Protein AF-A0A3D0ERF7-F1 (afdb_monomer)

Structure (mmCIF, N/CA/C/O backbone):
data_AF-A0A3D0ERF7-F1
#
_entry.id   AF-A0A3D0ERF7-F1
#
loop_
_atom_site.group_PDB
_atom_site.id
_atom_site.type_symbol
_atom_site.label_atom_id
_atom_site.label_alt_id
_atom_site.label_comp_id
_atom_site.label_asym_id
_atom_site.label_entity_id
_atom_site.label_seq_id
_atom_site.pdbx_PDB_ins_code
_atom_site.Cartn_x
_atom_site.Cartn_y
_atom_site.Cartn_z
_atom_site.occupancy
_atom_site.B_iso_or_equiv
_atom_site.auth_seq_id
_atom_site.auth_comp_id
_atom_site.auth_asym_id
_atom_site.auth_atom_id
_atom_site.pdbx_PDB_model_num
ATOM 1 N N . MET A 1 1 ? -52.903 36.420 23.998 1.00 48.91 1 MET A N 1
ATOM 2 C CA . MET A 1 1 ? -52.040 35.783 22.986 1.00 48.91 1 MET 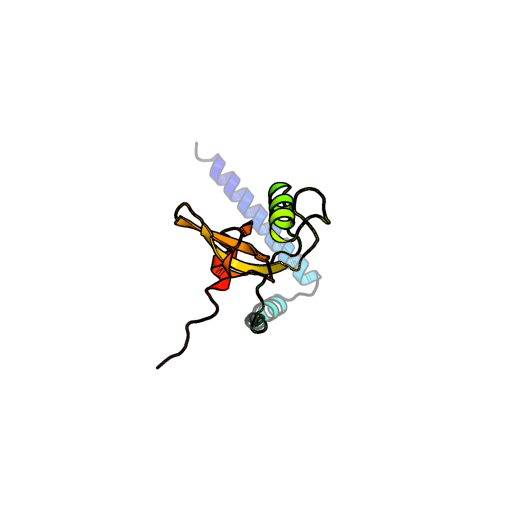A CA 1
ATOM 3 C C . MET A 1 1 ? -52.002 34.263 23.205 1.00 48.91 1 MET A C 1
ATOM 5 O O . MET A 1 1 ? -50.942 33.722 23.435 1.00 48.91 1 MET A O 1
ATOM 9 N N . PHE A 1 2 ? -53.165 33.587 23.217 1.00 51.34 2 PHE A N 1
ATOM 10 C CA . PHE A 1 2 ? -53.277 32.117 23.402 1.00 51.34 2 PHE A CA 1
ATOM 11 C C . PHE A 1 2 ? -54.508 31.516 22.685 1.00 51.34 2 PHE A C 1
ATOM 13 O O . PHE A 1 2 ? -54.888 30.381 22.943 1.00 51.34 2 PHE A O 1
ATOM 20 N N . ARG A 1 3 ? -55.197 32.295 21.836 1.00 53.12 3 ARG A N 1
ATOM 21 C CA . ARG A 1 3 ? -56.392 31.826 21.111 1.00 53.12 3 ARG A CA 1
ATOM 22 C C . ARG A 1 3 ? -56.067 31.338 19.696 1.00 53.12 3 ARG A C 1
ATOM 24 O O . ARG A 1 3 ? -56.703 30.397 19.251 1.00 53.12 3 ARG A O 1
ATOM 31 N N . GLU A 1 4 ? -55.049 31.909 19.051 1.00 53.56 4 GLU A N 1
ATOM 32 C CA . GLU A 1 4 ? -54.646 31.531 17.688 1.00 53.56 4 GLU A CA 1
ATOM 33 C C . GLU A 1 4 ? -53.990 30.136 17.628 1.00 53.56 4 GLU A C 1
ATOM 35 O O . GLU A 1 4 ? -54.271 29.377 16.706 1.00 53.56 4 GLU A O 1
ATOM 40 N N . ASP A 1 5 ? -53.229 29.721 18.649 1.00 57.19 5 ASP A N 1
ATOM 41 C CA . ASP A 1 5 ? -52.558 28.405 18.652 1.00 57.19 5 ASP A CA 1
ATOM 42 C C . ASP A 1 5 ? -53.530 27.214 18.774 1.00 57.19 5 ASP A C 1
ATOM 44 O O . ASP A 1 5 ? -53.269 26.128 18.255 1.00 57.19 5 ASP A O 1
ATOM 48 N N . ALA A 1 6 ? -54.677 27.405 19.437 1.00 57.41 6 ALA A N 1
ATOM 49 C CA . ALA A 1 6 ? -55.674 26.349 19.620 1.00 57.41 6 ALA A CA 1
ATOM 50 C C . ALA A 1 6 ? -56.485 26.085 18.340 1.00 57.41 6 ALA A C 1
ATOM 52 O O . ALA A 1 6 ? -56.798 24.932 18.040 1.00 57.41 6 ALA A O 1
ATOM 53 N N . GLU A 1 7 ? -56.797 27.129 17.566 1.00 59.22 7 GLU A N 1
ATOM 54 C CA . GLU A 1 7 ? -57.493 26.986 16.282 1.00 59.22 7 GLU A CA 1
ATOM 55 C C . GLU A 1 7 ? -56.593 26.342 15.223 1.00 59.22 7 GLU A C 1
ATOM 57 O O . GLU A 1 7 ? -57.048 25.452 14.503 1.00 59.22 7 GLU A O 1
ATOM 62 N N . VAL A 1 8 ? -55.305 26.700 15.184 1.00 61.56 8 VAL A N 1
ATOM 63 C CA . VAL A 1 8 ? -54.325 26.074 14.280 1.00 61.56 8 VAL A CA 1
ATOM 64 C C . VAL A 1 8 ? -54.118 24.595 14.623 1.00 61.56 8 VAL A C 1
ATOM 66 O O . VAL A 1 8 ? -54.104 23.752 13.725 1.00 61.56 8 VAL A O 1
ATOM 69 N N . ALA A 1 9 ? -54.039 24.246 15.911 1.00 62.28 9 ALA A N 1
ATOM 70 C CA . ALA A 1 9 ? -53.939 22.850 16.332 1.00 62.28 9 ALA A CA 1
ATOM 71 C C . ALA A 1 9 ? -55.196 22.046 15.957 1.00 62.28 9 ALA A C 1
ATOM 73 O O . ALA A 1 9 ? -55.086 20.947 15.417 1.00 62.28 9 ALA A O 1
ATOM 74 N N . MET A 1 10 ? -56.394 22.592 16.187 1.00 67.81 10 MET A N 1
ATOM 75 C CA . MET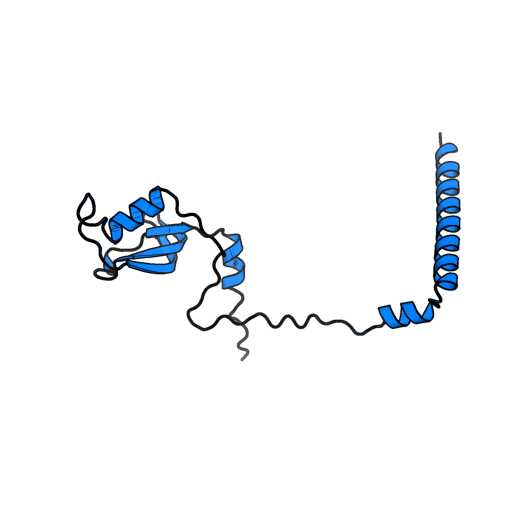 A 1 10 ? -57.659 21.926 15.845 1.00 67.81 10 MET A CA 1
ATOM 76 C C . MET A 1 10 ? -57.842 21.752 14.333 1.00 67.81 10 MET A C 1
ATOM 78 O O . MET A 1 10 ? -58.316 20.700 13.900 1.00 67.81 10 MET A O 1
ATOM 82 N N . ALA A 1 11 ? -57.421 22.730 13.526 1.00 69.31 11 ALA A N 1
ATOM 83 C CA . ALA A 1 11 ? -57.417 22.618 12.069 1.00 69.31 11 ALA A CA 1
ATOM 84 C C . ALA A 1 11 ? -56.463 21.512 11.590 1.00 69.31 11 ALA A C 1
ATOM 86 O O . ALA A 1 11 ? -56.857 20.677 10.776 1.00 69.31 11 ALA A O 1
ATOM 87 N N . ALA A 1 12 ? -55.259 21.429 12.166 1.00 66.81 12 ALA A N 1
ATOM 88 C CA . ALA A 1 12 ? -54.304 20.363 11.866 1.00 66.81 12 ALA A CA 1
ATOM 89 C C . ALA A 1 12 ? -54.826 18.972 12.278 1.00 66.81 12 ALA A C 1
ATOM 91 O O . ALA A 1 12 ? -54.630 17.990 11.560 1.00 66.81 12 ALA A O 1
ATOM 92 N N . TYR A 1 13 ? -55.540 18.871 13.406 1.00 70.38 13 TYR A N 1
ATOM 93 C CA . TYR A 1 13 ? -56.177 17.618 13.826 1.00 70.38 13 TYR A CA 1
ATOM 94 C C . TYR A 1 13 ? -57.311 17.192 12.891 1.00 70.38 13 TYR A C 1
ATOM 96 O O . TYR A 1 13 ? -57.409 16.010 12.559 1.00 70.38 13 TYR A O 1
ATOM 104 N N . ALA A 1 14 ? -58.138 18.135 12.437 1.00 75.81 14 ALA A N 1
ATOM 105 C CA . ALA A 1 14 ? -59.209 17.857 11.484 1.00 75.81 14 ALA A CA 1
ATOM 106 C C . ALA A 1 14 ? -58.659 17.430 10.113 1.00 75.81 14 ALA A C 1
ATOM 108 O O . ALA A 1 14 ? -59.179 16.496 9.500 1.00 75.81 14 ALA A O 1
ATOM 109 N N . GLU A 1 15 ? -57.580 18.064 9.652 1.00 76.88 15 GLU A N 1
ATOM 110 C CA . GLU A 1 15 ? -56.908 17.702 8.403 1.00 76.88 15 GLU A CA 1
ATOM 111 C C . GLU A 1 15 ? -56.286 16.301 8.480 1.00 76.88 15 GLU A C 1
ATOM 113 O O . GLU A 1 15 ? -56.454 15.499 7.558 1.00 76.88 15 GLU A O 1
ATOM 118 N N . ARG A 1 16 ? -55.664 15.953 9.615 1.00 73.12 16 ARG A N 1
ATOM 119 C CA . ARG A 1 16 ? -55.127 14.606 9.860 1.00 73.12 16 ARG A CA 1
ATOM 120 C C . ARG A 1 16 ? -56.221 13.538 9.869 1.00 73.12 16 ARG A C 1
ATOM 122 O O . ARG A 1 16 ? -56.033 12.481 9.276 1.00 73.12 16 ARG A O 1
ATOM 129 N N . ASP A 1 17 ? -57.361 13.806 10.506 1.00 79.94 17 ASP A N 1
ATOM 130 C CA . ASP A 1 17 ? -58.494 12.868 10.549 1.00 79.94 17 ASP A CA 1
ATOM 131 C C . ASP A 1 17 ? -59.104 12.648 9.154 1.00 79.94 17 ASP A C 1
ATOM 133 O O . ASP A 1 17 ? -59.438 11.526 8.766 1.00 79.94 17 ASP A O 1
ATOM 137 N N . ALA A 1 18 ? -59.179 13.710 8.348 1.00 79.69 18 ALA A N 1
ATOM 138 C CA . ALA A 1 18 ? -59.625 13.623 6.963 1.00 79.69 18 ALA A CA 1
ATOM 139 C C . ALA A 1 18 ? -58.642 12.834 6.081 1.00 79.69 18 ALA A C 1
ATOM 141 O O . ALA A 1 18 ? -59.075 12.083 5.204 1.00 79.69 18 ALA A O 1
ATOM 142 N N . LEU A 1 19 ? -57.332 12.978 6.305 1.00 75.25 19 LEU A N 1
ATOM 143 C CA . LEU A 1 19 ? -56.308 12.203 5.600 1.00 75.25 19 LEU A CA 1
ATOM 144 C C . LEU A 1 19 ? -56.357 10.721 5.983 1.00 75.25 19 LEU A C 1
ATOM 146 O O . LEU A 1 19 ? -56.286 9.870 5.098 1.00 75.25 19 LEU A O 1
ATOM 150 N N . GLN A 1 20 ? -56.552 10.419 7.268 1.00 75.25 20 GLN A N 1
ATOM 151 C CA . GLN A 1 20 ? -56.668 9.045 7.753 1.00 75.25 20 GLN A CA 1
ATOM 152 C C . GLN A 1 20 ? -57.876 8.341 7.127 1.00 75.25 20 GLN A C 1
ATOM 154 O O . GLN A 1 20 ? -57.735 7.264 6.557 1.00 75.25 20 GLN A O 1
ATOM 159 N N . LYS A 1 21 ? -59.039 9.004 7.091 1.00 80.81 21 LYS A N 1
ATOM 160 C CA . LYS A 1 21 ? -60.237 8.469 6.421 1.00 80.81 21 LYS A CA 1
ATOM 161 C C . LYS A 1 21 ? -60.033 8.219 4.927 1.00 80.81 21 LYS A C 1
ATOM 163 O O . LYS A 1 21 ? -60.585 7.264 4.388 1.00 80.81 21 LYS A O 1
ATOM 168 N N . LYS A 1 22 ? -59.258 9.067 4.242 1.00 78.06 22 LYS A N 1
ATOM 169 C CA . LYS A 1 22 ? -58.926 8.869 2.821 1.00 78.06 22 LYS A CA 1
ATOM 170 C C . LYS A 1 22 ? -57.988 7.683 2.613 1.00 78.06 22 LYS A C 1
ATOM 172 O O . LYS A 1 22 ? -58.161 6.966 1.633 1.00 78.06 22 LYS A O 1
ATOM 177 N N . LEU A 1 23 ? -57.029 7.477 3.514 1.00 74.81 23 LEU A N 1
ATOM 178 C CA . LEU A 1 23 ? -56.122 6.333 3.476 1.00 74.81 23 LEU A CA 1
ATOM 179 C C . LEU A 1 23 ? -56.885 5.023 3.698 1.00 74.81 23 LEU A C 1
ATOM 181 O O . LEU A 1 23 ? -56.747 4.101 2.899 1.00 74.81 23 LEU A O 1
ATOM 185 N N . ASP A 1 24 ? -57.754 4.982 4.705 1.00 78.25 24 ASP A N 1
ATOM 186 C CA . ASP A 1 24 ? -58.571 3.804 5.008 1.00 78.25 24 ASP A CA 1
ATOM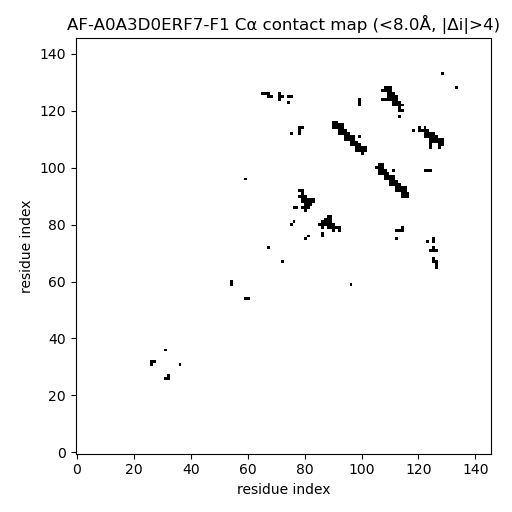 187 C C . ASP A 1 24 ? -59.514 3.470 3.834 1.00 78.25 24 ASP A C 1
ATOM 189 O O . ASP A 1 24 ? -59.609 2.320 3.407 1.00 78.25 24 ASP A O 1
ATOM 193 N N . ALA A 1 25 ? -60.145 4.484 3.228 1.00 78.50 25 ALA A N 1
ATOM 194 C CA . ALA A 1 25 ? -60.993 4.301 2.048 1.00 78.50 25 ALA A CA 1
ATOM 195 C C . ALA A 1 25 ? -60.210 3.839 0.804 1.00 78.50 25 ALA A C 1
ATOM 197 O O . ALA A 1 25 ? -60.720 3.041 0.017 1.00 78.50 25 ALA A O 1
ATOM 198 N N . ALA A 1 26 ? -58.979 4.327 0.611 1.00 72.81 26 ALA A N 1
ATOM 199 C CA . ALA A 1 26 ? -58.118 3.908 -0.494 1.00 72.81 26 ALA A CA 1
ATOM 200 C C . ALA A 1 26 ? -57.653 2.452 -0.340 1.00 72.81 26 ALA A C 1
ATOM 202 O O . ALA A 1 26 ? -57.581 1.726 -1.332 1.00 72.81 26 ALA A O 1
ATOM 203 N N . LEU A 1 27 ? -57.380 2.015 0.891 1.00 67.25 27 LEU A N 1
ATOM 204 C CA . LEU A 1 27 ? -56.992 0.638 1.199 1.00 67.25 27 LEU A CA 1
ATOM 205 C C . LEU A 1 27 ? -58.152 -0.345 0.983 1.00 67.25 27 LEU A C 1
ATOM 207 O O . LEU A 1 27 ? -57.945 -1.394 0.370 1.00 67.25 27 LEU A O 1
ATOM 211 N N . GLU A 1 28 ? -59.376 0.028 1.368 1.00 72.44 28 GLU A N 1
ATOM 212 C CA . GLU A 1 28 ? -60.587 -0.751 1.066 1.00 72.44 28 GLU A CA 1
ATOM 213 C C . GLU A 1 28 ? -60.855 -0.840 -0.448 1.00 72.44 28 GLU A C 1
ATOM 215 O O . GLU A 1 28 ? -61.135 -1.923 -0.962 1.00 72.44 28 GLU A O 1
ATOM 220 N N . LEU A 1 29 ? -60.700 0.264 -1.197 1.00 70.94 29 LEU A N 1
ATOM 221 C CA . LEU A 1 29 ? -60.846 0.274 -2.664 1.00 70.94 29 LEU A CA 1
ATOM 222 C C . LEU A 1 29 ? -59.817 -0.639 -3.354 1.00 70.94 29 LEU A C 1
ATOM 224 O O . LEU A 1 29 ? -60.129 -1.297 -4.345 1.00 70.94 29 LEU A O 1
ATOM 228 N N . ALA A 1 30 ? -58.593 -0.683 -2.827 1.00 66.75 30 ALA A N 1
ATOM 229 C CA . ALA A 1 30 ? -57.517 -1.535 -3.320 1.00 66.75 30 ALA A CA 1
ATOM 230 C C . ALA A 1 30 ? -57.639 -3.005 -2.859 1.00 66.75 30 ALA A C 1
ATOM 232 O O . ALA A 1 30 ? -56.793 -3.825 -3.210 1.00 66.75 30 ALA A O 1
ATOM 233 N N . GLY A 1 31 ? -58.689 -3.354 -2.103 1.00 61.06 31 GLY A N 1
ATOM 234 C CA . GLY A 1 31 ? -58.956 -4.719 -1.644 1.00 61.06 31 GLY A CA 1
ATOM 235 C C . GLY A 1 31 ? -58.052 -5.191 -0.503 1.00 61.06 31 GLY A C 1
ATOM 236 O O . GLY A 1 31 ? -58.088 -6.369 -0.143 1.00 61.06 31 GLY A O 1
ATOM 237 N N . PHE A 1 32 ? -57.263 -4.295 0.094 1.00 56.00 32 PHE A N 1
ATOM 238 C CA . PHE A 1 32 ? -56.438 -4.599 1.257 1.00 56.00 32 PHE A CA 1
ATOM 239 C C . PHE A 1 32 ? -57.287 -4.456 2.522 1.00 56.00 32 PHE A C 1
ATOM 241 O O . PHE A 1 32 ? -57.368 -3.386 3.119 1.00 56.00 32 PHE A O 1
ATOM 248 N N . ARG A 1 33 ? -57.923 -5.547 2.964 1.00 59.16 33 ARG A N 1
ATOM 249 C CA . ARG A 1 33 ? -58.506 -5.596 4.315 1.00 59.16 33 ARG A CA 1
ATOM 250 C C . ARG A 1 33 ? -57.385 -5.448 5.342 1.00 59.16 33 ARG A C 1
ATOM 252 O O . ARG A 1 33 ? -56.373 -6.130 5.215 1.00 59.16 33 ARG A O 1
ATOM 259 N N . GLY A 1 34 ? -57.584 -4.644 6.390 1.00 53.75 34 GLY A N 1
ATOM 260 C CA . GLY A 1 34 ? -56.575 -4.403 7.440 1.00 53.75 34 GLY A CA 1
ATOM 261 C C . GLY A 1 34 ? -55.947 -5.675 8.037 1.00 53.75 34 GLY A C 1
ATOM 262 O O . GLY A 1 34 ? -54.761 -5.687 8.345 1.00 53.75 34 GLY A O 1
ATOM 263 N N . ALA A 1 35 ? -56.689 -6.787 8.067 1.00 55.50 35 ALA A N 1
ATOM 264 C CA . ALA A 1 35 ? -56.177 -8.099 8.474 1.00 55.50 35 ALA A CA 1
ATOM 265 C C . ALA A 1 35 ? -55.027 -8.635 7.590 1.00 55.50 35 ALA A C 1
ATOM 267 O O . ALA A 1 35 ? -54.157 -9.337 8.088 1.00 55.50 35 ALA A O 1
ATOM 268 N N . MET A 1 36 ? -54.999 -8.295 6.297 1.00 55.00 36 MET A N 1
ATOM 269 C CA . MET A 1 36 ? -53.953 -8.706 5.350 1.00 55.00 36 MET A CA 1
ATOM 270 C C . MET A 1 36 ? -52.641 -7.941 5.577 1.00 55.00 36 MET A C 1
ATOM 272 O O . MET A 1 36 ? -51.566 -8.481 5.335 1.00 55.00 36 MET A O 1
ATOM 276 N N . ILE A 1 37 ? -52.728 -6.699 6.068 1.00 56.94 37 ILE A N 1
ATOM 277 C CA . ILE A 1 37 ? -51.565 -5.892 6.465 1.00 56.94 37 ILE A CA 1
ATOM 278 C C . ILE A 1 37 ? -51.041 -6.362 7.824 1.00 56.94 37 ILE A C 1
ATOM 280 O O . ILE A 1 37 ? -49.832 -6.505 7.981 1.00 56.94 37 ILE A O 1
ATOM 284 N N . ASP A 1 38 ? -51.929 -6.667 8.775 1.00 57.22 38 ASP A N 1
ATOM 285 C CA . ASP A 1 38 ? -51.538 -7.236 10.070 1.00 57.22 38 ASP A CA 1
ATOM 286 C C . ASP A 1 38 ? -50.868 -8.607 9.920 1.00 57.22 38 ASP A C 1
ATOM 288 O O . ASP A 1 38 ? -49.906 -8.876 10.630 1.00 57.22 38 ASP A O 1
ATOM 292 N N . ASP A 1 39 ? -51.315 -9.456 8.989 1.00 56.78 39 ASP A N 1
ATOM 293 C CA . ASP A 1 39 ? -50.637 -10.725 8.683 1.00 56.78 39 ASP A CA 1
ATOM 294 C C . ASP A 1 39 ? -49.302 -10.518 7.947 1.00 56.78 39 ASP A C 1
ATOM 296 O O . ASP A 1 39 ? -48.355 -11.263 8.191 1.00 56.78 39 ASP A O 1
ATOM 300 N N . LEU A 1 40 ? -49.175 -9.481 7.106 1.00 54.91 40 LEU A N 1
ATOM 301 C CA . LEU A 1 40 ? -47.906 -9.129 6.454 1.00 54.91 40 LEU A CA 1
ATOM 302 C C . LEU A 1 40 ? -46.880 -8.567 7.455 1.00 54.91 40 LEU A C 1
ATOM 304 O O . LEU A 1 40 ? -45.694 -8.870 7.356 1.00 54.91 40 LEU A O 1
ATOM 308 N N . LEU A 1 41 ? -47.332 -7.782 8.437 1.00 60.19 41 LEU A N 1
ATOM 309 C CA . LEU A 1 41 ? -46.505 -7.237 9.522 1.00 60.19 41 LEU A CA 1
ATOM 310 C C . LEU A 1 41 ? -46.247 -8.251 10.647 1.00 60.19 41 LEU A C 1
ATOM 312 O O . LEU A 1 41 ? -45.262 -8.114 11.370 1.00 60.19 41 LEU A O 1
ATOM 316 N N . LYS A 1 42 ? -47.100 -9.273 10.790 1.00 62.25 42 LYS A N 1
ATOM 317 C CA . LYS A 1 42 ? -46.841 -10.469 11.611 1.00 62.25 42 LYS A CA 1
ATOM 318 C C . LYS A 1 42 ? -45.944 -11.488 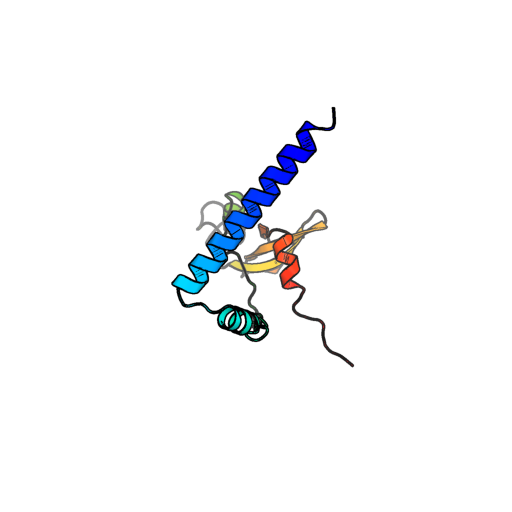10.915 1.00 62.25 42 LYS A C 1
ATOM 320 O O . LYS A 1 42 ? -45.558 -12.456 11.569 1.00 62.25 42 LYS A O 1
ATOM 325 N N . GLY A 1 43 ? -45.627 -11.276 9.634 1.00 48.66 43 GLY A N 1
ATOM 326 C CA . GLY A 1 43 ? -44.637 -12.051 8.900 1.00 48.66 43 GLY A CA 1
ATOM 327 C C . GLY A 1 43 ? -43.355 -12.129 9.716 1.00 48.66 43 GLY A C 1
ATOM 328 O O . GLY A 1 43 ? -42.860 -11.101 10.179 1.00 48.66 43 GLY A O 1
ATOM 329 N N . ASP A 1 44 ? -42.919 -13.367 9.949 1.00 51.53 44 ASP A N 1
ATOM 330 C CA . ASP A 1 44 ? -41.824 -13.776 10.820 1.00 51.53 44 ASP A CA 1
ATOM 331 C C . ASP A 1 44 ? -40.725 -12.727 10.931 1.00 51.53 44 ASP A C 1
ATOM 333 O O . ASP A 1 44 ? -40.309 -12.151 9.924 1.00 51.53 44 ASP A O 1
ATOM 337 N N . LYS A 1 45 ? -40.209 -12.530 12.154 1.00 51.00 45 LYS A N 1
ATOM 338 C CA . LYS A 1 45 ? -38.899 -11.910 12.375 1.00 51.00 45 LYS A CA 1
ATOM 339 C C . LYS A 1 45 ? -37.973 -12.3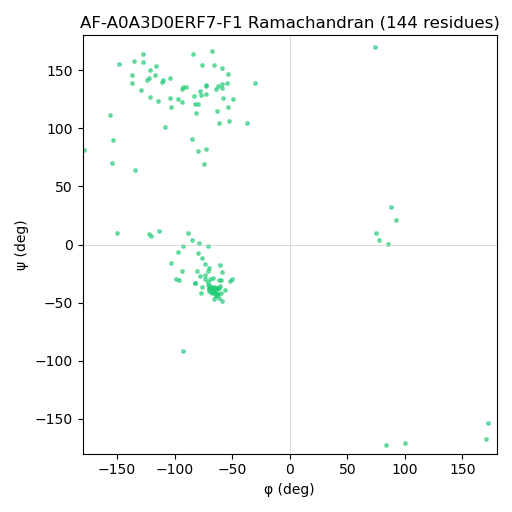86 11.258 1.00 51.00 45 LYS A C 1
ATOM 341 O O . LYS A 1 45 ? -37.522 -13.530 11.275 1.00 51.00 45 LYS A O 1
ATOM 346 N N . ILE A 1 46 ? -37.697 -11.512 10.295 1.00 53.28 46 ILE A N 1
ATOM 347 C CA . ILE A 1 46 ? -36.634 -11.747 9.337 1.00 53.28 46 ILE A CA 1
ATOM 348 C C . ILE A 1 46 ? -35.376 -11.523 10.162 1.00 53.28 46 ILE A C 1
ATOM 350 O O . ILE A 1 46 ? -34.839 -10.419 10.229 1.00 53.28 46 ILE A O 1
ATOM 354 N N . GLU A 1 47 ? -34.971 -12.551 10.907 1.00 50.19 47 GLU A N 1
ATOM 355 C CA . GLU A 1 47 ? -33.632 -12.602 11.454 1.00 50.19 47 GLU A CA 1
ATOM 356 C C . GLU A 1 47 ? -32.734 -12.603 10.230 1.00 50.19 47 GLU A C 1
ATOM 358 O O . GLU A 1 47 ? -32.694 -13.568 9.466 1.00 50.19 47 GLU A O 1
ATOM 363 N N . ALA A 1 48 ? -32.120 -11.450 9.970 1.00 52.28 48 ALA A N 1
ATOM 364 C CA . ALA A 1 48 ? -31.137 -11.315 8.925 1.00 52.28 48 ALA A CA 1
ATOM 365 C C . ALA A 1 48 ? -30.100 -12.414 9.162 1.00 52.28 48 ALA A C 1
ATOM 367 O O . ALA A 1 48 ? -29.310 -12.343 10.102 1.00 52.28 48 ALA A O 1
ATOM 368 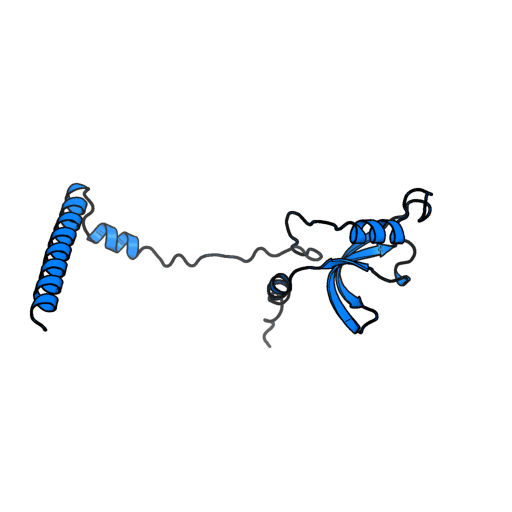N N . VAL A 1 49 ? -30.120 -13.452 8.325 1.00 51.53 49 VAL A N 1
ATOM 369 C CA . VAL A 1 49 ? -29.062 -14.457 8.290 1.00 51.53 49 VAL A CA 1
ATOM 370 C C . VAL A 1 49 ? -27.875 -13.790 7.603 1.00 51.53 49 VAL A C 1
ATOM 372 O O . VAL A 1 49 ? -27.532 -14.085 6.463 1.00 51.53 49 VAL A O 1
ATOM 375 N N . SER A 1 50 ? -27.259 -12.822 8.279 1.00 56.06 50 SER A N 1
ATOM 376 C CA . SER A 1 50 ? -25.929 -12.360 7.932 1.00 56.06 50 SER A CA 1
ATOM 377 C C . SER A 1 50 ? -24.972 -13.387 8.514 1.00 56.06 50 SER A C 1
ATOM 379 O O . SER A 1 50 ? -24.438 -13.198 9.606 1.00 56.06 50 SER A O 1
ATOM 381 N N . GLN A 1 51 ? -24.781 -14.515 7.831 1.00 55.97 51 GLN A N 1
ATOM 382 C CA . GLN A 1 51 ? -23.542 -15.237 8.075 1.00 55.97 51 GLN A CA 1
ATOM 383 C C . GLN A 1 51 ? -22.421 -14.299 7.619 1.00 55.97 51 GLN A C 1
ATOM 385 O O . GLN A 1 51 ? -22.400 -13.944 6.436 1.00 55.97 51 GLN A O 1
ATOM 390 N N . PRO A 1 52 ? -21.552 -13.814 8.526 1.00 63.06 52 PRO A N 1
ATOM 391 C CA . PRO A 1 52 ? -20.425 -13.008 8.103 1.00 63.06 52 PRO A CA 1
ATOM 392 C C . PRO A 1 52 ? -19.617 -13.864 7.133 1.00 63.06 52 PRO A C 1
ATOM 394 O O . PRO A 1 52 ? -19.283 -15.011 7.434 1.00 63.06 52 PRO A O 1
ATOM 397 N N . TYR A 1 53 ? -19.367 -13.331 5.940 1.00 73.25 53 TYR A N 1
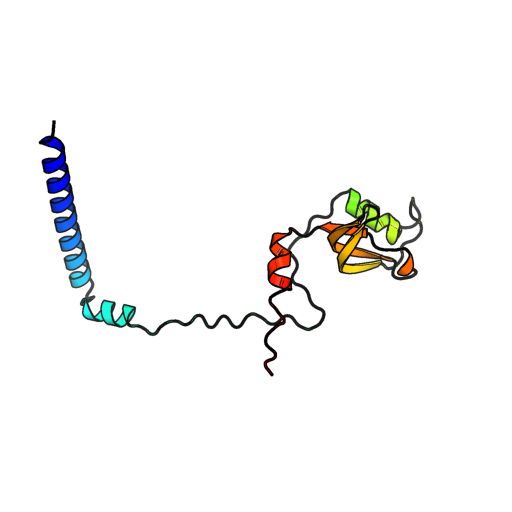ATOM 398 C CA . TYR A 1 53 ? -18.496 -13.988 4.980 1.00 73.25 53 TYR A CA 1
ATOM 399 C C . TYR A 1 53 ? -17.159 -14.275 5.669 1.00 73.25 53 TYR A C 1
ATOM 401 O O . TYR A 1 53 ? -16.481 -13.354 6.129 1.00 73.25 53 TYR A O 1
ATOM 409 N N . LYS A 1 54 ? -16.801 -15.557 5.783 1.00 79.56 54 LYS A N 1
ATOM 410 C CA . LYS A 1 54 ? -15.521 -15.951 6.358 1.00 79.56 54 LYS A CA 1
ATOM 411 C C . LYS A 1 54 ? -14.458 -15.811 5.275 1.00 79.56 54 LYS A C 1
ATOM 413 O O . LYS A 1 54 ? -14.482 -16.544 4.288 1.00 79.56 54 LYS A O 1
ATOM 418 N N . LEU A 1 55 ? -13.543 -14.864 5.468 1.00 83.31 55 LEU A N 1
ATOM 419 C CA . LEU A 1 55 ? -12.359 -14.740 4.624 1.00 83.31 55 LEU A CA 1
ATOM 420 C C . LEU A 1 55 ? -11.549 -16.041 4.695 1.00 83.31 55 LEU A C 1
ATOM 422 O O . LEU A 1 55 ? -11.410 -16.597 5.789 1.00 83.31 55 LEU A O 1
ATOM 426 N N . PRO A 1 56 ? -11.026 -16.538 3.562 1.00 86.88 56 PRO A N 1
ATOM 427 C CA . PRO A 1 56 ? -10.078 -17.638 3.591 1.00 86.88 56 PRO A CA 1
ATOM 428 C C . PRO A 1 56 ? -8.840 -17.263 4.411 1.00 86.88 56 PRO A C 1
ATOM 430 O O . PRO A 1 56 ? -8.457 -16.092 4.480 1.00 86.88 56 PRO A O 1
ATOM 433 N N . ASP A 1 57 ? -8.198 -18.265 5.006 1.00 85.00 57 ASP A N 1
ATOM 434 C CA . ASP A 1 57 ? -6.980 -18.046 5.781 1.00 85.00 57 ASP A CA 1
ATOM 435 C C . ASP A 1 57 ? -5.895 -17.402 4.898 1.00 85.00 57 ASP A C 1
ATOM 437 O O . ASP A 1 57 ? -5.689 -17.800 3.749 1.00 85.00 57 ASP A O 1
ATOM 441 N N . GLY A 1 58 ? -5.223 -16.379 5.431 1.00 84.12 58 GLY A N 1
ATOM 442 C CA . GLY A 1 58 ? -4.211 -15.601 4.708 1.00 84.12 58 GLY A CA 1
ATOM 443 C C . GLY A 1 58 ? -4.754 -14.449 3.852 1.00 84.12 58 GLY A C 1
ATOM 444 O O . GLY A 1 58 ? -3.958 -13.742 3.239 1.00 84.12 58 GLY A O 1
ATOM 445 N N . TYR A 1 59 ? -6.072 -14.219 3.820 1.00 85.44 59 TYR A N 1
ATOM 446 C CA . TYR A 1 59 ? -6.679 -13.104 3.087 1.00 85.44 59 TYR A CA 1
ATOM 447 C C . TYR A 1 59 ? -7.118 -11.977 4.022 1.00 85.44 59 TYR A C 1
ATOM 449 O O . TYR A 1 59 ? -7.658 -12.209 5.103 1.00 85.44 59 TYR A O 1
ATOM 457 N N . VAL A 1 60 ? -6.948 -10.741 3.554 1.00 85.38 60 VAL A N 1
ATOM 458 C CA . VAL A 1 60 ? -7.417 -9.522 4.222 1.00 85.38 60 VAL A CA 1
ATOM 459 C C . VAL A 1 60 ? -8.311 -8.747 3.256 1.00 85.38 60 VAL A C 1
ATOM 461 O O . VAL A 1 60 ? -8.048 -8.709 2.053 1.00 85.38 60 VAL A O 1
ATOM 464 N N . LEU A 1 61 ? -9.387 -8.141 3.766 1.00 83.00 61 LEU A N 1
ATOM 465 C CA . LEU A 1 61 ? -10.214 -7.235 2.970 1.00 83.00 61 LEU A CA 1
ATOM 466 C C . LEU A 1 61 ? -9.479 -5.917 2.748 1.00 83.00 61 LEU A C 1
ATOM 468 O O . LEU A 1 61 ? -9.025 -5.279 3.695 1.00 83.00 61 LEU A O 1
ATOM 472 N N . VAL A 1 62 ? -9.424 -5.494 1.491 1.00 84.56 62 VAL A N 1
ATOM 473 C CA . VAL A 1 62 ? -8.842 -4.219 1.070 1.00 84.56 62 VAL A CA 1
ATOM 474 C C . VAL A 1 62 ? -9.848 -3.450 0.214 1.00 84.56 62 VAL A C 1
ATOM 476 O O . VAL A 1 62 ? -10.761 -4.062 -0.355 1.00 84.56 62 VAL A O 1
ATOM 479 N N . PRO A 1 63 ? -9.724 -2.116 0.109 1.00 84.62 63 PRO A N 1
ATOM 480 C CA . PRO A 1 63 ? -10.540 -1.333 -0.810 1.00 84.62 63 PRO A CA 1
ATOM 481 C C . PRO A 1 63 ? -10.453 -1.860 -2.248 1.00 84.62 63 PRO A C 1
ATOM 483 O O . PRO A 1 63 ? -9.399 -2.304 -2.696 1.00 84.62 63 PRO A O 1
ATOM 486 N N . GLN A 1 64 ? -11.555 -1.753 -2.998 1.00 88.00 64 GLN A N 1
ATOM 487 C CA . GLN A 1 64 ? -11.597 -2.165 -4.409 1.00 88.00 64 GLN A CA 1
ATOM 488 C C . GLN A 1 64 ? -10.580 -1.404 -5.275 1.00 88.00 64 GLN A C 1
ATOM 490 O O . GLN A 1 64 ? -10.103 -1.924 -6.281 1.00 88.00 64 GLN A O 1
ATOM 495 N N . GLN A 1 65 ? -10.283 -0.159 -4.907 1.00 90.00 65 GLN A N 1
ATOM 496 C CA . GLN A 1 65 ? -9.295 0.686 -5.561 1.00 90.00 65 GLN A CA 1
ATOM 497 C C . GLN A 1 65 ? -8.476 1.394 -4.487 1.00 90.00 65 GLN A C 1
ATOM 499 O O . GLN A 1 65 ? -9.031 1.870 -3.496 1.00 90.00 65 GLN A O 1
ATOM 504 N N . MET A 1 66 ? -7.167 1.477 -4.706 1.00 87.88 66 MET A N 1
ATOM 505 C CA . MET A 1 66 ? -6.237 2.208 -3.855 1.00 87.88 66 MET A CA 1
ATOM 506 C C . MET A 1 66 ? -5.406 3.134 -4.732 1.00 87.88 66 MET A C 1
ATOM 508 O O . MET A 1 66 ? -4.911 2.729 -5.784 1.00 87.88 66 MET A O 1
ATOM 512 N N . LEU A 1 67 ? -5.288 4.386 -4.304 1.00 89.62 67 LEU A N 1
ATOM 513 C CA . LEU A 1 67 ? -4.392 5.340 -4.933 1.00 89.62 67 LEU A CA 1
ATOM 514 C C . LEU A 1 67 ? -2.992 5.130 -4.360 1.00 89.62 67 LEU A C 1
ATOM 516 O O . LEU A 1 67 ? -2.816 5.180 -3.144 1.00 89.62 67 LEU A O 1
ATOM 520 N N . LEU A 1 68 ? -2.011 4.960 -5.240 1.00 92.19 68 LEU A N 1
ATOM 521 C CA . LEU A 1 68 ? -0.607 5.102 -4.883 1.00 92.19 68 LEU A CA 1
ATOM 522 C C . LEU A 1 68 ? -0.192 6.540 -5.181 1.00 92.19 68 LEU A C 1
ATOM 524 O O . LEU A 1 68 ? -0.369 7.025 -6.302 1.00 92.19 68 LEU A O 1
ATOM 528 N N . SER A 1 69 ? 0.294 7.241 -4.159 1.00 93.06 69 SER A N 1
ATOM 529 C CA . SER A 1 69 ? 0.858 8.580 -4.327 1.00 93.06 69 SER A CA 1
ATOM 530 C C . SER A 1 69 ? 2.160 8.515 -5.129 1.00 93.06 69 SER A C 1
ATOM 532 O O . SER A 1 69 ? 2.747 7.449 -5.313 1.00 93.06 69 SER A O 1
ATOM 534 N N . THR A 1 70 ? 2.643 9.665 -5.595 1.00 94.81 70 THR A N 1
ATOM 535 C CA . THR A 1 70 ? 3.967 9.761 -6.229 1.00 94.81 70 THR A CA 1
ATOM 536 C C . THR A 1 70 ? 5.077 9.239 -5.318 1.00 94.81 70 THR A C 1
ATOM 538 O O . THR A 1 70 ? 5.943 8.509 -5.782 1.00 94.81 70 THR A O 1
ATOM 541 N N . ASP A 1 71 ? 4.996 9.524 -4.020 1.00 93.06 71 ASP A N 1
ATOM 542 C CA . ASP A 1 71 ? 5.994 9.111 -3.026 1.00 93.06 71 ASP A CA 1
ATOM 543 C C . ASP A 1 71 ? 5.961 7.589 -2.802 1.00 93.06 71 ASP A C 1
ATOM 545 O O . ASP A 1 71 ? 6.994 6.937 -2.653 1.00 93.06 71 ASP A O 1
ATOM 549 N N . ALA A 1 72 ? 4.763 6.995 -2.851 1.00 93.56 72 ALA A N 1
ATOM 550 C CA . ALA A 1 72 ? 4.594 5.546 -2.817 1.00 93.56 72 ALA A CA 1
ATOM 551 C C . ALA A 1 72 ? 5.179 4.876 -4.071 1.00 93.56 72 ALA A C 1
ATOM 553 O O . ALA A 1 72 ? 5.798 3.817 -3.973 1.00 93.56 72 ALA A O 1
ATOM 554 N N . MET A 1 73 ? 5.023 5.503 -5.243 1.00 94.25 73 MET A N 1
ATOM 555 C CA . MET A 1 73 ? 5.654 5.039 -6.483 1.00 94.25 73 MET A CA 1
ATOM 556 C C . MET A 1 73 ? 7.183 5.128 -6.411 1.00 94.25 73 MET A C 1
ATOM 558 O O . MET A 1 73 ? 7.864 4.230 -6.894 1.00 94.25 73 MET A O 1
ATOM 562 N N . GLU A 1 74 ? 7.732 6.166 -5.783 1.00 93.00 74 GLU A N 1
ATOM 563 C CA . GLU A 1 74 ? 9.178 6.288 -5.571 1.00 93.00 74 GLU A CA 1
ATOM 564 C C . GLU A 1 74 ? 9.701 5.227 -4.594 1.00 93.00 74 GLU A C 1
ATOM 566 O O . GLU A 1 74 ? 10.722 4.599 -4.861 1.00 93.00 74 GLU A O 1
ATOM 571 N N . SER A 1 75 ? 8.959 4.942 -3.520 1.00 91.62 75 SER A N 1
ATOM 572 C CA . SER A 1 75 ? 9.297 3.871 -2.569 1.00 91.62 75 SER A CA 1
ATOM 573 C C . SER A 1 75 ? 9.277 2.485 -3.222 1.00 91.62 75 SER A C 1
ATOM 575 O O . SER A 1 75 ? 10.133 1.651 -2.937 1.00 91.62 75 SER A O 1
ATOM 577 N N . LEU A 1 76 ? 8.340 2.243 -4.144 1.00 92.56 76 LEU A N 1
ATOM 578 C CA . LEU A 1 76 ? 8.321 1.035 -4.975 1.00 92.56 76 LEU A CA 1
ATOM 579 C C . LEU A 1 76 ? 9.606 0.898 -5.797 1.00 92.56 76 LEU A C 1
ATOM 581 O O . LEU A 1 76 ? 10.233 -0.158 -5.768 1.00 92.56 76 LEU A O 1
ATOM 585 N N . CYS A 1 77 ? 10.021 1.963 -6.486 1.00 93.50 77 CYS A N 1
ATOM 586 C CA . CYS A 1 77 ? 11.265 1.956 -7.253 1.00 93.50 77 CYS A CA 1
ATOM 587 C C . CYS A 1 77 ? 12.491 1.769 -6.354 1.00 93.50 77 CYS A C 1
ATOM 589 O O . CYS A 1 77 ? 13.403 1.041 -6.722 1.00 93.50 77 CYS A O 1
ATOM 591 N N . PHE A 1 78 ? 12.509 2.376 -5.167 1.00 90.94 78 PHE A N 1
ATOM 592 C CA . PHE A 1 78 ? 13.599 2.201 -4.210 1.00 90.94 78 PHE A CA 1
ATOM 593 C C . PHE A 1 78 ? 13.776 0.733 -3.790 1.00 90.94 78 PHE A C 1
ATOM 595 O O . PHE A 1 78 ? 14.904 0.255 -3.723 1.00 90.94 78 PHE A O 1
ATOM 602 N N . HIS A 1 79 ? 12.679 0.009 -3.545 1.00 91.50 79 HIS A N 1
ATOM 603 C CA . HIS A 1 79 ? 12.735 -1.394 -3.121 1.00 91.50 79 HIS A CA 1
ATOM 604 C C . HIS A 1 79 ? 12.920 -2.394 -4.268 1.00 91.50 79 HIS A C 1
ATOM 606 O O . HIS A 1 79 ? 13.520 -3.448 -4.055 1.00 91.50 79 HIS A O 1
ATOM 612 N N . CYS A 1 80 ? 12.377 -2.100 -5.450 1.00 93.06 80 CYS A N 1
ATOM 613 C CA . CYS A 1 80 ? 12.266 -3.064 -6.551 1.00 93.06 80 CYS A CA 1
ATOM 614 C C . CYS A 1 80 ? 12.992 -2.639 -7.829 1.00 93.06 80 CYS A C 1
ATOM 616 O O . CYS A 1 80 ? 12.830 -3.285 -8.861 1.00 93.06 80 CYS A O 1
ATOM 618 N N . GLY A 1 81 ? 13.759 -1.553 -7.782 1.00 92.50 81 GLY A N 1
ATOM 619 C CA . GLY A 1 81 ? 14.453 -0.987 -8.929 1.00 92.50 81 GLY A CA 1
ATOM 620 C C . GLY A 1 81 ? 13.537 -0.264 -9.915 1.00 92.50 81 GLY A C 1
ATOM 621 O O . GLY A 1 81 ? 12.307 -0.319 -9.855 1.00 92.50 81 GLY A O 1
ATOM 622 N N . ASP A 1 82 ? 14.163 0.438 -10.856 1.00 94.31 82 ASP A N 1
ATOM 623 C CA . ASP A 1 82 ? 13.485 1.169 -11.932 1.00 94.31 82 ASP A CA 1
ATOM 624 C C . ASP A 1 82 ? 13.924 0.724 -13.335 1.00 94.31 82 ASP A C 1
ATOM 626 O O . ASP A 1 82 ? 13.538 1.334 -14.334 1.00 94.31 82 ASP A O 1
ATOM 630 N N . GLY A 1 83 ? 14.690 -0.366 -13.424 1.00 92.88 83 GLY A N 1
ATOM 631 C CA . GLY A 1 83 ? 15.177 -0.918 -14.688 1.00 92.88 83 GLY A CA 1
ATOM 632 C C . GLY A 1 83 ? 16.499 -0.307 -15.148 1.00 92.88 83 GLY A C 1
ATOM 633 O O . GLY A 1 83 ? 16.729 -0.175 -16.351 1.00 92.88 83 GLY A O 1
ATOM 634 N N . GLY A 1 84 ? 17.353 0.073 -14.199 1.00 91.31 84 GLY A N 1
ATOM 635 C CA . GLY A 1 84 ? 18.726 0.509 -14.442 1.00 91.31 84 GLY A CA 1
ATOM 636 C C . GLY A 1 84 ? 18.885 2.018 -14.615 1.00 91.31 84 GLY A C 1
ATOM 637 O O . GLY A 1 84 ? 19.878 2.451 -15.204 1.00 91.31 84 GLY A O 1
ATOM 638 N N . PHE A 1 85 ? 17.937 2.825 -14.130 1.00 89.81 85 PHE A N 1
ATOM 639 C CA . PHE A 1 85 ? 18.059 4.281 -14.138 1.00 89.81 85 PHE A CA 1
ATOM 640 C C . PHE A 1 85 ? 18.658 4.768 -12.812 1.00 89.81 85 PHE A C 1
ATOM 642 O O . PHE A 1 85 ? 19.879 4.856 -12.693 1.00 89.81 85 PHE A O 1
ATOM 649 N N . ALA A 1 86 ? 17.835 5.097 -11.821 1.00 90.81 86 ALA A N 1
ATOM 650 C CA . ALA A 1 86 ? 18.269 5.623 -10.529 1.00 90.81 86 ALA A CA 1
ATOM 651 C C . ALA A 1 86 ? 18.334 4.551 -9.432 1.00 90.81 86 ALA A C 1
ATOM 653 O O . ALA A 1 86 ? 19.167 4.668 -8.534 1.00 90.81 86 ALA A O 1
ATOM 654 N N . PHE A 1 87 ? 17.500 3.510 -9.512 1.00 87.50 87 PHE A N 1
ATOM 655 C CA . PHE A 1 87 ? 17.322 2.527 -8.434 1.00 87.50 87 PHE A CA 1
ATOM 656 C C . PHE A 1 87 ? 17.807 1.115 -8.792 1.00 87.50 87 PHE A C 1
ATOM 658 O O . PHE A 1 87 ? 17.569 0.166 -8.054 1.00 87.50 87 PHE A O 1
ATOM 665 N N . GLY A 1 88 ? 18.541 0.976 -9.897 1.00 90.44 88 GLY A N 1
ATOM 666 C CA . GLY A 1 88 ? 19.096 -0.302 -10.337 1.00 90.44 88 GLY A CA 1
ATOM 667 C C . GLY A 1 88 ? 18.101 -1.151 -11.126 1.00 90.44 88 GLY A C 1
ATOM 668 O O . GLY A 1 88 ? 17.029 -0.687 -11.524 1.00 90.44 88 GLY A O 1
ATOM 669 N N . ASP A 1 89 ? 18.504 -2.384 -11.423 1.00 94.31 89 ASP A N 1
ATOM 670 C CA . ASP A 1 89 ? 17.689 -3.327 -12.187 1.00 94.31 89 ASP A CA 1
ATOM 671 C C . ASP A 1 89 ? 16.424 -3.727 -11.420 1.00 94.31 89 ASP A C 1
ATOM 673 O O . ASP A 1 89 ? 16.387 -3.680 -10.193 1.00 94.31 89 ASP A O 1
ATOM 677 N N . PHE A 1 90 ? 15.386 -4.133 -12.154 1.00 94.06 90 PHE A N 1
ATOM 678 C CA . PHE A 1 90 ? 14.158 -4.605 -11.526 1.00 94.06 90 PHE A CA 1
ATOM 679 C C . PHE A 1 90 ? 14.392 -5.887 -10.721 1.00 94.06 90 PHE A C 1
ATOM 681 O O . PHE A 1 90 ? 14.974 -6.845 -11.235 1.00 94.06 90 PHE A O 1
ATOM 688 N N . THR A 1 91 ? 13.857 -5.917 -9.505 1.00 92.12 91 THR A N 1
ATOM 689 C CA . THR A 1 91 ? 13.842 -7.078 -8.610 1.00 92.12 91 THR A CA 1
ATOM 690 C C . THR A 1 91 ? 12.424 -7.367 -8.123 1.00 92.12 91 THR A C 1
ATOM 692 O O . THR A 1 91 ? 11.511 -6.544 -8.247 1.00 92.12 91 THR A O 1
ATOM 695 N N . ASP A 1 92 ? 12.219 -8.566 -7.580 1.00 93.94 92 ASP A N 1
ATOM 696 C CA . ASP A 1 92 ? 10.924 -8.955 -7.034 1.00 93.94 92 ASP A CA 1
ATOM 697 C C . ASP A 1 92 ? 10.648 -8.237 -5.700 1.00 93.94 92 ASP A C 1
ATOM 699 O O . ASP A 1 92 ? 11.503 -8.144 -4.816 1.00 93.94 92 ASP A O 1
ATOM 703 N N . GLY A 1 93 ? 9.413 -7.762 -5.532 1.00 92.88 93 GLY A N 1
ATOM 704 C CA . GLY A 1 93 ? 8.911 -7.167 -4.294 1.00 92.88 93 GLY A CA 1
ATOM 705 C C . GLY A 1 93 ? 7.762 -7.972 -3.703 1.00 92.88 93 GLY A C 1
ATOM 706 O O . GLY A 1 93 ? 6.927 -8.516 -4.430 1.00 92.88 93 GLY A O 1
ATOM 707 N N . LEU A 1 94 ? 7.682 -8.016 -2.376 1.00 93.62 94 LEU A N 1
ATOM 708 C CA . LEU A 1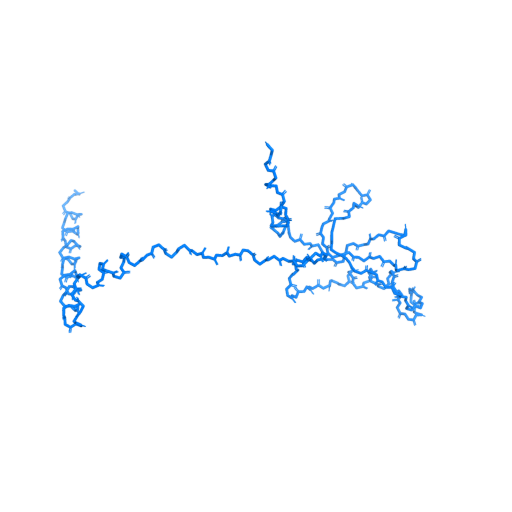 94 ? 6.568 -8.618 -1.655 1.00 93.62 94 LEU A CA 1
ATOM 709 C C . LEU A 1 94 ? 5.650 -7.528 -1.103 1.00 93.62 94 LEU A C 1
ATOM 711 O O . LEU A 1 94 ? 6.043 -6.742 -0.241 1.00 93.62 94 LEU A O 1
ATOM 715 N N . LEU A 1 95 ? 4.400 -7.537 -1.565 1.00 93.88 95 LEU A N 1
ATOM 716 C CA . LEU A 1 95 ? 3.326 -6.715 -1.017 1.00 93.88 95 LEU A CA 1
ATOM 717 C C . LEU A 1 95 ? 2.548 -7.483 0.047 1.00 93.88 95 LEU A C 1
ATOM 719 O O . LEU A 1 95 ? 2.140 -8.625 -0.173 1.00 93.88 95 LEU A O 1
ATOM 723 N N . TRP A 1 96 ? 2.291 -6.841 1.180 1.00 93.31 96 TRP A N 1
ATOM 724 C CA . TRP A 1 96 ? 1.541 -7.442 2.279 1.00 93.31 96 TRP A CA 1
ATOM 725 C C . TRP A 1 96 ? 0.746 -6.393 3.053 1.00 93.31 96 TRP A C 1
ATOM 727 O O . 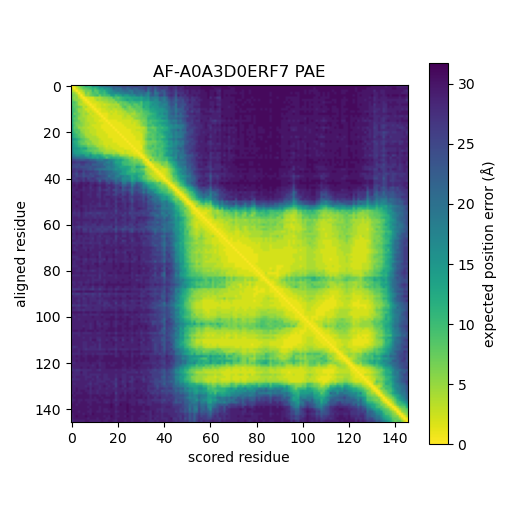TRP A 1 96 ? 1.074 -5.210 3.045 1.00 93.31 96 TRP A O 1
ATOM 737 N N . VAL A 1 97 ? -0.328 -6.830 3.710 1.00 92.94 97 VAL A N 1
ATOM 738 C CA . VAL A 1 97 ? -1.159 -5.958 4.544 1.00 92.94 97 VAL A CA 1
ATOM 739 C C . VAL A 1 97 ? -0.854 -6.222 6.007 1.00 92.94 97 VAL A C 1
ATOM 741 O O . VAL A 1 97 ? -0.959 -7.360 6.467 1.00 92.94 97 VAL A O 1
ATOM 744 N N . GLY A 1 98 ? -0.526 -5.175 6.753 1.00 91.25 98 GLY A N 1
ATOM 745 C CA . GLY A 1 98 ? -0.311 -5.292 8.187 1.00 91.25 98 GLY A CA 1
ATOM 746 C C . GLY A 1 98 ? 0.281 -4.041 8.817 1.00 91.25 98 GLY A C 1
ATOM 747 O O . GLY A 1 98 ? 0.294 -2.973 8.207 1.00 91.25 98 GLY A O 1
ATOM 748 N N . GLU A 1 99 ? 0.730 -4.187 10.062 1.00 92.62 99 GLU A N 1
ATOM 749 C CA . GLU A 1 99 ? 1.335 -3.107 10.841 1.00 92.62 99 GLU A CA 1
ATOM 750 C C . GLU A 1 99 ? 2.858 -3.100 10.670 1.00 92.62 99 GLU A C 1
ATOM 752 O O . GLU A 1 99 ? 3.485 -4.156 10.767 1.00 92.62 99 GLU A O 1
ATOM 757 N N . ILE A 1 100 ? 3.440 -1.918 10.469 1.00 92.25 100 ILE A N 1
ATOM 758 C CA . ILE A 1 100 ? 4.880 -1.675 10.607 1.00 92.25 100 ILE A CA 1
ATOM 759 C C . ILE A 1 100 ? 5.125 -0.594 11.659 1.00 92.25 100 ILE A C 1
ATOM 761 O O . ILE A 1 100 ? 4.289 0.289 11.873 1.00 92.25 100 ILE A O 1
ATOM 765 N N . GLU A 1 101 ? 6.273 -0.683 12.321 1.00 91.62 101 GLU A N 1
ATOM 766 C CA . GLU A 1 101 ? 6.777 0.347 13.225 1.00 91.62 101 GLU A CA 1
ATOM 767 C C . GLU A 1 101 ? 7.772 1.218 12.458 1.00 91.62 101 GLU A C 1
ATOM 769 O O . GLU A 1 101 ? 8.708 0.705 11.848 1.00 91.62 101 GLU A O 1
ATOM 774 N N . ASN A 1 102 ? 7.528 2.523 12.452 1.00 87.31 102 ASN A N 1
ATOM 775 C CA . ASN A 1 102 ? 8.382 3.514 11.816 1.00 87.31 102 ASN A CA 1
ATOM 776 C C . ASN A 1 102 ? 9.525 3.919 12.758 1.00 87.31 102 ASN A C 1
ATOM 778 O O . ASN A 1 102 ? 9.436 3.750 13.975 1.00 87.31 102 ASN A O 1
ATOM 782 N N . ASP A 1 103 ? 10.558 4.557 12.209 1.00 86.62 103 ASP A N 1
ATOM 783 C CA . ASP A 1 103 ? 11.740 5.002 12.965 1.00 86.62 103 ASP A CA 1
ATOM 784 C C . ASP A 1 103 ? 11.428 5.978 14.116 1.00 86.62 103 ASP A C 1
ATOM 786 O O . ASP A 1 103 ? 12.190 6.088 15.077 1.00 86.62 103 ASP A O 1
ATOM 790 N N . ASP A 1 104 ? 10.306 6.696 14.044 1.00 89.19 104 ASP A N 1
ATOM 791 C CA . ASP A 1 104 ? 9.831 7.603 15.095 1.00 89.19 104 ASP A CA 1
ATOM 792 C C . ASP A 1 104 ? 9.022 6.891 16.202 1.00 89.19 104 ASP A C 1
ATOM 794 O O . ASP A 1 104 ? 8.505 7.541 17.117 1.00 89.19 104 ASP A O 1
ATOM 798 N N . GLY A 1 105 ? 8.912 5.561 16.131 1.00 89.00 105 GLY A N 1
ATOM 799 C CA . GLY A 1 105 ? 8.127 4.715 17.030 1.00 89.00 105 GLY A CA 1
ATOM 800 C C . GLY A 1 105 ? 6.623 4.735 16.750 1.00 89.00 105 GLY A C 1
ATOM 801 O O . GLY A 1 105 ? 5.848 4.139 17.506 1.00 89.00 105 GLY A O 1
ATOM 802 N N . THR A 1 106 ? 6.168 5.424 15.698 1.00 89.38 106 THR A N 1
ATOM 803 C CA . THR A 1 106 ? 4.766 5.369 15.274 1.00 89.38 106 THR A CA 1
ATOM 804 C C . THR A 1 106 ? 4.466 4.062 14.551 1.00 89.38 106 THR A C 1
ATOM 806 O O . THR A 1 106 ? 5.341 3.423 13.977 1.00 89.38 106 THR A O 1
ATOM 809 N N . LYS A 1 107 ? 3.199 3.646 14.588 1.00 91.75 107 LYS A N 1
ATOM 810 C CA . LYS A 1 107 ? 2.727 2.419 13.943 1.00 91.75 107 LYS A CA 1
ATOM 811 C C . LYS A 1 107 ? 1.757 2.763 12.831 1.00 91.75 107 LYS A C 1
ATOM 813 O O . LYS A 1 107 ? 0.732 3.402 13.087 1.00 91.75 107 LYS A O 1
ATOM 818 N N . THR A 1 108 ? 2.058 2.307 11.623 1.00 91.44 108 THR A N 1
ATOM 819 C CA . THR A 1 108 ? 1.173 2.439 10.462 1.00 91.44 108 THR A CA 1
ATOM 820 C C . THR A 1 108 ? 0.623 1.075 10.094 1.00 91.44 108 THR A C 1
ATOM 822 O O . THR A 1 108 ? 1.312 0.065 10.200 1.00 91.44 108 THR A O 1
ATOM 825 N N . TYR A 1 109 ? -0.648 1.031 9.701 1.00 91.00 109 TYR A N 1
ATOM 826 C CA . TYR A 1 109 ? -1.287 -0.188 9.220 1.00 91.00 109 TYR A CA 1
ATOM 827 C C . TYR A 1 109 ? -1.792 0.055 7.810 1.00 91.00 109 TYR A C 1
ATOM 829 O O . TYR A 1 109 ? -2.550 0.999 7.581 1.00 91.00 109 TYR A O 1
ATOM 837 N N . GLY A 1 110 ? -1.418 -0.801 6.872 1.00 92.62 110 GLY A N 1
ATOM 838 C CA . GLY A 1 110 ? -1.843 -0.650 5.492 1.00 92.62 110 GLY A CA 1
ATOM 839 C C . GLY A 1 110 ? -1.151 -1.618 4.554 1.00 92.62 110 GLY A C 1
ATOM 840 O O . GLY A 1 110 ? -0.753 -2.705 4.970 1.00 92.62 110 GLY A O 1
ATOM 841 N N . LEU A 1 111 ? -1.040 -1.220 3.288 1.00 93.88 111 LEU A N 1
ATOM 842 C CA . LEU A 1 111 ? -0.282 -1.947 2.280 1.00 93.88 111 LEU A CA 1
ATOM 843 C C . LEU A 1 111 ? 1.197 -1.576 2.393 1.00 93.88 111 LEU A C 1
ATOM 845 O O . LEU A 1 111 ? 1.565 -0.409 2.241 1.00 93.88 111 LEU A O 1
ATOM 849 N N . ASN A 1 112 ? 2.025 -2.584 2.627 1.00 94.44 112 ASN A N 1
ATOM 850 C CA . ASN A 1 112 ? 3.461 -2.460 2.814 1.00 94.44 112 ASN A CA 1
ATOM 851 C C . ASN A 1 112 ? 4.202 -3.186 1.691 1.00 94.44 112 ASN A C 1
ATOM 853 O O . ASN A 1 112 ? 3.682 -4.153 1.123 1.00 94.44 112 ASN A O 1
ATOM 857 N N . ILE A 1 113 ? 5.423 -2.742 1.409 1.00 94.06 113 ILE A N 1
ATOM 858 C CA . ILE A 1 113 ? 6.354 -3.405 0.502 1.00 94.06 113 ILE A CA 1
ATOM 859 C C . ILE A 1 113 ? 7.658 -3.749 1.212 1.00 94.06 113 ILE A C 1
ATOM 861 O O . ILE A 1 113 ? 8.145 -2.976 2.033 1.00 94.06 113 ILE A O 1
ATOM 865 N N . THR A 1 114 ? 8.224 -4.898 0.863 1.00 92.75 114 THR A N 1
ATOM 866 C CA . THR A 1 114 ? 9.615 -5.258 1.144 1.00 92.75 114 THR A CA 1
ATOM 867 C C . THR A 1 114 ? 10.245 -5.872 -0.104 1.00 92.75 114 THR A C 1
ATOM 869 O O . THR A 1 114 ? 9.532 -6.359 -0.988 1.00 92.75 114 THR A O 1
ATOM 872 N N . THR A 1 115 ? 11.571 -5.851 -0.192 1.00 90.75 115 THR A N 1
ATOM 873 C CA . THR A 1 115 ? 12.291 -6.559 -1.256 1.00 90.75 115 THR A CA 1
ATOM 874 C C . THR A 1 115 ? 12.254 -8.066 -0.994 1.00 90.75 115 THR A C 1
ATOM 876 O O . THR A 1 115 ? 12.411 -8.518 0.142 1.00 90.75 115 THR A O 1
ATOM 879 N N . ALA A 1 116 ? 12.010 -8.865 -2.033 1.00 88.88 116 ALA A N 1
ATOM 880 C CA . ALA A 1 116 ? 11.929 -10.318 -1.890 1.00 88.88 116 ALA A CA 1
ATOM 881 C C . ALA A 1 116 ? 13.307 -10.966 -1.674 1.00 88.88 116 ALA A C 1
ATOM 883 O O . ALA A 1 116 ? 13.394 -12.040 -1.079 1.00 88.88 116 ALA A O 1
ATOM 884 N N . GLU A 1 117 ? 14.377 -10.325 -2.151 1.00 82.69 117 GLU A N 1
ATOM 885 C CA . GLU A 1 117 ? 15.744 -10.852 -2.066 1.00 82.69 117 GLU A CA 1
ATOM 886 C C . GLU A 1 117 ? 16.393 -10.579 -0.705 1.00 82.69 117 GLU A C 1
ATOM 888 O O . GLU A 1 117 ? 17.151 -11.412 -0.203 1.00 82.69 117 GLU A O 1
ATOM 893 N N . TYR A 1 118 ? 16.053 -9.445 -0.085 1.00 80.12 118 TYR A N 1
ATOM 894 C CA . TYR A 1 118 ? 16.615 -8.997 1.192 1.00 80.12 118 TYR A CA 1
ATOM 895 C C . TYR A 1 118 ? 15.514 -8.505 2.149 1.00 80.12 118 TYR A C 1
ATOM 897 O O . TYR A 1 118 ? 15.489 -7.329 2.509 1.00 80.12 118 TYR A O 1
ATOM 905 N N . PRO A 1 119 ? 14.587 -9.374 2.588 1.00 75.06 119 PRO A N 1
ATOM 906 C CA . PRO A 1 119 ? 13.436 -8.963 3.402 1.00 75.06 119 PRO A CA 1
ATOM 907 C C . PRO A 1 119 ? 13.824 -8.311 4.743 1.00 75.06 119 PRO A C 1
ATOM 909 O O . PRO A 1 119 ? 13.020 -7.607 5.353 1.00 75.06 119 PRO A O 1
ATOM 912 N N . ASP A 1 120 ? 15.067 -8.512 5.189 1.00 77.69 120 ASP A N 1
ATOM 913 C CA . ASP A 1 120 ? 15.635 -7.896 6.389 1.00 77.69 120 ASP A CA 1
ATOM 914 C C . ASP A 1 120 ? 16.018 -6.410 6.202 1.00 77.69 120 ASP A C 1
ATOM 916 O O . ASP A 1 120 ? 16.269 -5.725 7.192 1.00 77.69 120 ASP A O 1
ATOM 920 N N . GLU A 1 121 ? 16.036 -5.877 4.969 1.00 78.12 121 GLU A N 1
ATOM 921 C CA . GLU A 1 121 ? 16.265 -4.442 4.688 1.00 78.12 121 GLU A CA 1
ATOM 922 C C . GLU A 1 121 ? 15.089 -3.546 5.109 1.00 78.12 121 GLU A C 1
ATOM 924 O O . GLU A 1 121 ? 15.152 -2.321 5.004 1.00 78.12 121 GLU A O 1
ATOM 929 N N . GLY A 1 122 ? 14.027 -4.152 5.640 1.00 84.50 122 GLY A N 1
ATOM 930 C CA . GLY A 1 122 ? 12.884 -3.457 6.200 1.00 84.50 122 GLY A CA 1
ATOM 931 C C . GLY A 1 122 ? 11.701 -3.412 5.245 1.00 84.50 122 GLY A C 1
ATOM 932 O O . GLY A 1 122 ? 11.626 -4.111 4.231 1.00 84.50 122 GLY A O 1
ATOM 933 N N . SER A 1 123 ? 10.702 -2.628 5.627 1.00 91.50 123 SER A N 1
ATOM 934 C CA . SER A 1 123 ? 9.469 -2.461 4.867 1.00 91.50 123 SER A CA 1
ATOM 935 C C . SER A 1 123 ? 9.071 -0.997 4.836 1.00 91.50 123 SER A C 1
ATOM 937 O O . SER A 1 123 ? 9.242 -0.291 5.826 1.00 91.50 123 SER A O 1
ATOM 939 N N . ALA A 1 124 ? 8.480 -0.570 3.727 1.00 91.81 124 ALA A N 1
ATOM 940 C CA . ALA A 1 124 ? 7.875 0.747 3.598 1.00 91.81 124 ALA A CA 1
ATOM 941 C C . ALA A 1 124 ? 6.353 0.622 3.501 1.00 91.81 124 ALA A C 1
ATOM 943 O O . ALA A 1 124 ? 5.834 -0.268 2.821 1.00 91.81 124 ALA A O 1
ATOM 944 N N . ASN A 1 125 ? 5.626 1.529 4.153 1.00 93.25 125 ASN A N 1
ATOM 945 C CA . ASN A 1 125 ? 4.191 1.665 3.932 1.00 93.25 125 ASN A CA 1
ATOM 946 C C . ASN A 1 125 ? 3.957 2.463 2.643 1.00 93.25 125 ASN A C 1
ATOM 948 O O . ASN A 1 125 ? 4.399 3.604 2.529 1.00 93.25 125 ASN A O 1
ATOM 952 N N . ILE A 1 126 ? 3.256 1.869 1.675 1.00 94.06 126 ILE A N 1
ATOM 953 C CA . ILE A 1 126 ? 2.939 2.518 0.390 1.00 94.06 126 ILE A CA 1
ATOM 954 C C . ILE A 1 126 ? 1.489 3.008 0.326 1.00 94.06 126 ILE A C 1
ATOM 956 O O . ILE A 1 126 ? 1.133 3.805 -0.542 1.00 94.06 126 ILE A O 1
ATOM 960 N N . SER A 1 127 ? 0.632 2.535 1.235 1.00 92.50 127 SER A N 1
ATOM 961 C CA . SER A 1 127 ? -0.732 3.034 1.394 1.00 92.50 127 SER A CA 1
ATOM 962 C C . SER A 1 127 ? -1.234 2.765 2.809 1.00 92.50 127 SER A C 1
ATOM 964 O O . SER A 1 127 ? -1.463 1.612 3.181 1.00 92.50 127 SER A O 1
ATOM 966 N N . GLU A 1 128 ? -1.426 3.819 3.601 1.00 91.12 128 GLU A N 1
ATOM 967 C CA . GLU A 1 128 ? -1.969 3.703 4.955 1.00 91.12 128 GLU A CA 1
ATOM 968 C C . GLU A 1 128 ? -3.488 3.500 4.902 1.00 91.12 128 GLU A C 1
ATOM 970 O O . GLU A 1 128 ? -4.219 4.216 4.210 1.00 91.12 128 GLU A O 1
ATOM 975 N N . PHE A 1 129 ? -3.990 2.521 5.652 1.00 88.94 129 PHE A N 1
ATOM 976 C CA . PHE A 1 129 ? -5.421 2.265 5.741 1.00 88.94 129 PHE A CA 1
ATOM 977 C C . PHE A 1 129 ? -6.036 3.070 6.878 1.00 88.94 129 PHE A C 1
ATOM 979 O O . PHE A 1 129 ? -5.540 3.097 8.005 1.00 88.94 129 PHE A O 1
ATOM 986 N N . ALA A 1 130 ? -7.183 3.689 6.591 1.00 81.81 130 ALA A N 1
ATOM 987 C CA . ALA A 1 130 ? -7.903 4.491 7.566 1.00 81.81 130 ALA A CA 1
ATOM 988 C C . ALA A 1 130 ? -8.190 3.694 8.845 1.00 81.81 130 ALA A C 1
ATOM 990 O O . ALA A 1 130 ? -8.633 2.545 8.806 1.00 81.81 130 ALA A O 1
ATOM 991 N N . ALA A 1 131 ? -8.026 4.351 9.994 1.00 73.50 131 ALA A N 1
ATOM 992 C CA . ALA A 1 131 ? -8.171 3.731 11.306 1.00 73.50 131 ALA A CA 1
ATOM 993 C C . ALA A 1 131 ? -9.490 2.965 11.510 1.00 73.50 131 ALA A C 1
ATOM 995 O O . ALA A 1 131 ? -9.525 1.976 12.237 1.00 73.50 131 ALA A O 1
ATOM 996 N N . GLN A 1 132 ? -10.557 3.427 10.859 1.00 64.31 132 GLN A N 1
ATOM 997 C CA . GLN A 1 132 ? -11.901 2.853 10.920 1.00 64.31 132 GLN A CA 1
ATOM 998 C C . GLN A 1 132 ? -11.974 1.457 10.283 1.00 64.31 132 GLN A C 1
ATOM 1000 O O . GLN A 1 132 ? -12.742 0.627 10.753 1.00 64.31 132 GLN A O 1
ATOM 1005 N N . LEU A 1 133 ? -11.122 1.161 9.294 1.00 59.22 133 LEU A N 1
ATOM 1006 C CA . LEU A 1 133 ? -11.024 -0.158 8.655 1.00 59.22 133 LEU A CA 1
ATOM 1007 C C . LEU A 1 133 ? -10.331 -1.199 9.557 1.00 59.22 133 LEU A C 1
ATOM 1009 O O . LEU A 1 133 ? -10.477 -2.399 9.344 1.00 59.22 133 LEU A O 1
ATOM 1013 N N . ARG A 1 134 ? -9.608 -0.759 10.600 1.00 58.94 134 ARG A N 1
ATOM 1014 C CA . ARG A 1 134 ? -8.890 -1.642 11.542 1.00 58.94 134 ARG A CA 1
ATOM 1015 C C . ARG A 1 134 ? -9.811 -2.300 12.578 1.00 58.94 134 ARG A C 1
ATOM 1017 O O . ARG A 1 134 ? -9.502 -3.380 13.083 1.00 58.94 134 ARG A O 1
ATOM 1024 N N . ALA A 1 135 ? -10.940 -1.664 12.903 1.00 54.06 135 ALA A N 1
ATOM 1025 C CA . ALA A 1 135 ? -11.869 -2.120 13.945 1.00 54.06 135 ALA A CA 1
ATOM 1026 C C . ALA A 1 135 ? -12.638 -3.400 13.570 1.00 54.06 135 ALA A C 1
ATOM 1028 O O . ALA A 1 135 ? -13.129 -4.103 14.455 1.00 54.06 135 ALA A O 1
ATOM 1029 N N . ASP A 1 136 ? -12.716 -3.717 12.277 1.00 50.12 136 ASP A N 1
ATOM 1030 C CA . ASP A 1 136 ? -13.408 -4.908 11.783 1.00 50.12 136 ASP A CA 1
ATOM 1031 C C . ASP A 1 136 ? -12.465 -6.111 11.617 1.00 50.12 136 ASP A C 1
ATOM 1033 O O . ASP A 1 136 ? -12.905 -7.252 11.738 1.00 50.12 136 ASP A O 1
ATOM 1037 N N . ALA A 1 137 ? -11.154 -5.882 11.461 1.00 49.00 137 ALA A N 1
ATOM 1038 C CA . ALA A 1 137 ? -10.149 -6.948 11.387 1.00 49.00 137 ALA A CA 1
ATOM 1039 C C . ALA A 1 137 ? -9.911 -7.660 12.737 1.00 49.00 137 ALA A C 1
ATOM 1041 O O . ALA A 1 137 ? -9.464 -8.804 12.772 1.00 49.00 137 ALA A O 1
ATOM 1042 N N . THR A 1 138 ? -10.232 -7.009 13.860 1.00 45.25 138 THR A N 1
ATOM 1043 C CA . THR A 1 138 ? -9.994 -7.525 15.224 1.00 45.25 138 THR A CA 1
ATOM 1044 C C . THR A 1 138 ? -11.208 -8.208 15.862 1.00 45.25 138 THR A C 1
ATOM 1046 O O . THR A 1 138 ? -11.078 -8.827 16.915 1.00 45.25 138 THR A O 1
ATOM 1049 N N . LYS A 1 139 ? -12.387 -8.183 15.225 1.00 43.00 139 LYS A N 1
ATOM 1050 C CA . LYS A 1 139 ? -13.614 -8.826 15.745 1.00 43.00 139 LYS A CA 1
ATOM 1051 C C . LYS A 1 139 ? -13.784 -10.298 15.341 1.00 43.00 139 LYS A C 1
ATOM 1053 O O . LYS A 1 139 ? -14.843 -10.874 15.573 1.00 43.00 139 LYS A O 1
ATOM 1058 N N . GLY A 1 140 ? -12.759 -10.916 14.753 1.00 40.72 140 GLY A N 1
ATOM 1059 C CA . GLY A 1 140 ? -12.805 -12.297 14.256 1.00 40.72 140 GLY A CA 1
ATOM 1060 C C . GLY A 1 140 ? -12.339 -13.391 15.224 1.00 40.72 140 GLY A C 1
ATOM 1061 O O . GLY A 1 140 ? -12.370 -14.558 14.845 1.00 40.72 140 GLY A O 1
ATOM 1062 N N . GLY A 1 141 ? -11.895 -13.071 16.445 1.00 45.59 141 GLY A N 1
ATOM 1063 C CA . GLY A 1 141 ? -11.303 -14.082 17.326 1.00 45.59 141 GLY A CA 1
ATOM 1064 C C . GLY A 1 141 ? -11.434 -13.771 18.809 1.00 45.59 141 GLY A C 1
ATOM 1065 O O . GLY A 1 141 ? -10.552 -13.147 19.382 1.00 45.59 141 GLY A O 1
ATOM 1066 N N . SER A 1 142 ? -12.522 -14.226 19.428 1.00 42.69 142 SER A N 1
ATOM 1067 C CA . SER A 1 142 ? -12.615 -14.481 20.872 1.00 42.69 142 SER A CA 1
ATOM 1068 C C . SER A 1 142 ? -14.011 -15.020 21.189 1.00 42.69 142 SER A C 1
ATOM 1070 O O . SER A 1 142 ? -14.882 -14.268 21.607 1.00 42.69 142 SER A O 1
ATOM 1072 N N . ASP A 1 143 ? -14.220 -16.316 20.980 1.00 42.69 143 ASP A N 1
ATOM 1073 C CA . ASP A 1 143 ? -15.225 -17.095 21.713 1.00 42.69 143 ASP A CA 1
ATOM 1074 C C . ASP A 1 143 ? -14.774 -18.564 21.714 1.00 42.69 143 ASP A C 1
ATOM 1076 O O . ASP A 1 143 ? -15.334 -19.420 21.034 1.00 42.69 143 ASP A O 1
ATOM 1080 N N . ASP A 1 144 ? -13.705 -18.851 22.466 1.00 49.38 144 ASP A N 1
ATOM 1081 C CA . ASP A 1 144 ? -13.419 -20.213 22.926 1.00 49.38 144 ASP A CA 1
ATOM 1082 C C . ASP A 1 144 ? -13.687 -20.262 24.432 1.00 49.38 144 ASP A C 1
ATOM 1084 O O . ASP A 1 144 ? -12.932 -19.736 25.255 1.00 49.38 144 ASP A O 1
ATOM 1088 N N . LYS A 1 145 ? -14.854 -20.814 24.770 1.00 44.06 145 LYS A N 1
ATOM 1089 C CA . LYS A 1 145 ? -15.310 -21.040 26.140 1.00 44.06 145 LYS A CA 1
ATOM 1090 C C . LYS A 1 145 ? -14.587 -22.261 26.706 1.00 44.06 145 LYS A C 1
ATOM 1092 O O . LYS A 1 145 ? -14.665 -23.343 26.129 1.00 44.06 145 LYS A O 1
ATOM 1097 N N . ARG A 1 146 ? -13.994 -22.111 27.889 1.00 44.88 146 ARG A N 1
ATOM 1098 C CA . ARG A 1 146 ? -13.818 -23.211 28.845 1.00 44.88 146 ARG A CA 1
ATOM 1099 C C . ARG A 1 146 ? -14.606 -22.915 30.105 1.00 44.88 146 ARG A C 1
ATOM 1101 O O . ARG A 1 146 ? -14.607 -21.734 30.516 1.00 44.88 146 ARG A O 1
#

Foldseek 3Di:
DPPVVVVVVVVVVVVVVVVVVVVVVVCVVVVNDVVNVVVVVVPDDPPPPCPPPDDPPPDDDDDPDDDFDPVLVVVCCCAANDPPDPNHHGADKDWDFAWDQDPVRDIFTGIKIHGPVCNVVDIDHRGGDDPVSVVVVPPPDDDDDD

Secondary structure (DSSP, 8-state):
--SHHHHHHHHHHHHHHHHHHHHHHHHHHTT--HHHHHHHHSS-----------PPTT-----S--PPPHHHHHHHHHHH--SSSSS-S---EEEEEEEEE-TTS-EEEEEEEEESS-GGG--EEEEEPPHHHHHHHTTT------

Nearest PDB structures (foldseek):
  4wy8-assembly2_C  TM=4.628E-01  e=8.972E+00  Rhizomucor miehei CAU432
  3bfk-assembly2_B  TM=2.792E-01  e=4.837E+00  Plasmodium falciparum 3D7
  1jkm-assembly1_B  TM=3.371E-01  e=8.972E+00  Bacillus subtilis
  3bfk-assembly3_C  TM=2.507E-01  e=7.007E+00  Plasmodium falciparum 3D7

Radius of gyration: 31.13 Å; Cα contacts (8 Å, |Δi|>4): 129; chains: 1; bounding box: 80×59×44 Å

pLDDT: mean 75.8, std 16.87, range [40.72, 94.81]

Sequence (146 aa):
MFREDAEVAMAAYAERDALQKKLDAALELAGFRGAMIDDLLKGDKIEAVSQPYKLPDGYVLVPQQMLLSTDAMESLCFHCGDGGFAFGDFTDGLLWVGEIENDDGTKTYGLNITTAEYPDEGSANISEFAAQLRADATKGGSDDKR

Solvent-accessible surface area (backbone atoms only — not comparable to full-atom values): 9151 Å² total; per-residue (Å²): 143,73,65,69,64,56,54,55,52,51,50,52,51,51,52,51,53,53,49,50,54,51,51,55,52,51,34,55,74,71,66,51,52,69,68,61,52,53,53,60,70,62,47,68,86,78,70,77,82,70,73,73,84,76,71,59,90,96,61,78,95,71,73,96,72,80,79,69,48,74,68,31,53,50,52,48,25,64,55,18,19,64,65,58,72,90,45,37,58,68,52,59,64,43,76,47,78,51,75,48,75,46,97,88,72,48,78,49,42,26,40,31,39,26,23,63,88,50,57,86,82,44,73,47,79,42,37,78,52,60,74,76,67,54,66,66,72,67,73,79,75,88,84,82,87,130

Mean predicted aligned error: 17.77 Å